Protein AF-A0A1X9XTE2-F1 (afdb_monomer_lite)

Sequence (82 aa):
REGNGLADTMSRYLIRRIEDNPAIVLRTHTQIVALEGNGHLERVQWRNDRTGDAEMHDIRHVFMMTGAVPNTGWLERCIVLD

Secondary structure (DSSP, 8-state):
----SGGGTS-HHHHHHHHT-TT-----SEEEEEEE-SSS--EEEEEETTT--EEEE--------S------GGGTTTS---

Foldseek 3Di:
DDDPDPVVPDDPVVVVVQVVDPVHDDDPQKAFDDFDDDPFTQKTWIARNVVRDIDIDGDGDDDDPPDDDDPCPVCPPVDDDD

Radius of gyration: 17.59 Å; chains: 1; bounding box: 41×28×43 Å

pLDDT: mean 88.17, std 13.12, range [40.44, 98.56]

Structure (mmCIF, N/CA/C/O backbone):
data_AF-A0A1X9XTE2-F1
#
_entry.id   AF-A0A1X9XTE2-F1
#
loop_
_atom_site.group_PDB
_atom_site.id
_atom_site.type_symbol
_atom_site.label_atom_id
_atom_site.label_alt_id
_atom_site.label_comp_id
_atom_site.label_asym_id
_atom_site.label_entity_id
_atom_site.label_seq_id
_atom_site.pdbx_PDB_ins_code
_atom_site.Cartn_x
_atom_site.Cartn_y
_atom_site.Cartn_z
_atom_site.occupancy
_atom_site.B_iso_or_equiv
_atom_site.auth_seq_id
_atom_site.auth_comp_id
_atom_site.auth_asym_id
_atom_site.auth_atom_id
_atom_site.pdbx_PDB_model_num
ATOM 1 N N . ARG A 1 1 ? 6.899 -19.974 -2.081 1.00 40.44 1 ARG A N 1
ATOM 2 C CA . ARG A 1 1 ? 7.654 -19.665 -0.845 1.00 40.44 1 ARG A CA 1
ATOM 3 C C . ARG A 1 1 ? 7.003 -18.428 -0.261 1.00 40.44 1 ARG A C 1
ATOM 5 O O . ARG A 1 1 ? 7.085 -17.385 -0.889 1.00 40.44 1 ARG A O 1
ATOM 12 N N . GLU A 1 2 ? 6.245 -18.586 0.817 1.00 44.88 2 GLU A N 1
ATOM 13 C CA . GLU A 1 2 ? 5.563 -17.482 1.495 1.00 44.88 2 GLU A CA 1
ATOM 14 C C . GLU A 1 2 ? 6.625 -16.591 2.142 1.00 44.88 2 GLU A C 1
ATOM 16 O O . GLU A 1 2 ? 7.374 -17.054 3.000 1.00 44.88 2 GLU A O 1
ATOM 21 N N . GLY A 1 3 ? 6.746 -15.350 1.667 1.00 47.19 3 GLY A N 1
ATOM 22 C CA . GLY A 1 3 ? 7.560 -14.345 2.336 1.00 47.19 3 GLY A CA 1
ATOM 23 C C . GLY A 1 3 ? 6.850 -13.921 3.619 1.00 47.19 3 GLY A C 1
ATOM 24 O O . GLY A 1 3 ? 5.680 -13.540 3.584 1.00 47.19 3 GLY A O 1
ATOM 25 N N . ASN A 1 4 ? 7.524 -14.029 4.757 1.00 56.72 4 ASN A N 1
ATOM 26 C CA . ASN A 1 4 ? 6.950 -13.857 6.089 1.00 56.72 4 ASN A CA 1
ATOM 27 C C . ASN A 1 4 ? 6.859 -12.373 6.512 1.00 56.72 4 ASN A C 1
ATOM 29 O O . ASN A 1 4 ? 6.622 -12.068 7.680 1.00 56.72 4 ASN A O 1
ATOM 33 N N . GLY A 1 5 ? 7.054 -11.439 5.574 1.00 66.25 5 GLY A N 1
ATOM 34 C CA . GLY A 1 5 ? 6.900 -9.999 5.775 1.00 66.25 5 GLY A CA 1
ATOM 35 C C . GLY A 1 5 ? 7.713 -9.164 4.783 1.00 66.25 5 GLY A C 1
ATOM 36 O O . GLY A 1 5 ? 8.394 -9.691 3.908 1.00 66.25 5 GLY A O 1
ATOM 37 N N . LEU A 1 6 ? 7.682 -7.837 4.958 1.00 73.88 6 LEU A N 1
ATOM 38 C CA . LEU A 1 6 ? 8.469 -6.883 4.154 1.00 73.88 6 LEU A CA 1
ATOM 39 C C . LEU A 1 6 ? 9.990 -7.156 4.210 1.00 73.88 6 LEU A C 1
ATOM 41 O O . LEU A 1 6 ? 10.725 -6.739 3.318 1.00 73.88 6 LEU A O 1
ATOM 45 N N . ALA A 1 7 ? 10.457 -7.869 5.243 1.00 68.88 7 ALA A N 1
ATOM 46 C CA . ALA A 1 7 ? 11.857 -8.231 5.476 1.00 68.88 7 ALA A CA 1
ATOM 47 C C . ALA A 1 7 ? 12.494 -9.086 4.375 1.00 68.88 7 ALA A C 1
ATOM 49 O O . ALA A 1 7 ? 13.713 -9.044 4.219 1.00 68.88 7 ALA A O 1
ATOM 50 N N . ASP A 1 8 ? 11.690 -9.813 3.601 1.00 70.44 8 ASP A N 1
ATOM 51 C CA . ASP A 1 8 ? 12.208 -10.724 2.579 1.00 70.44 8 ASP A CA 1
ATOM 52 C C . ASP A 1 8 ? 12.532 -10.017 1.256 1.00 70.44 8 ASP A C 1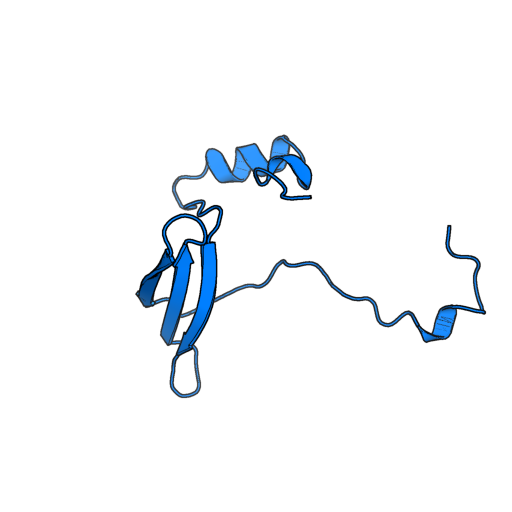
ATOM 54 O O . ASP A 1 8 ? 13.288 -10.543 0.441 1.00 70.44 8 ASP A O 1
ATOM 58 N N . THR A 1 9 ? 11.978 -8.821 1.033 1.00 73.94 9 THR A N 1
ATOM 59 C CA . THR A 1 9 ? 12.084 -8.105 -0.249 1.00 73.94 9 THR A CA 1
ATOM 60 C C . THR A 1 9 ? 12.587 -6.669 -0.121 1.00 73.94 9 THR A C 1
ATOM 62 O O . THR A 1 9 ? 12.948 -6.063 -1.129 1.00 73.94 9 THR A O 1
ATOM 65 N N . MET A 1 10 ? 12.629 -6.098 1.088 1.00 81.69 10 MET A N 1
ATOM 66 C CA . MET A 1 10 ? 13.024 -4.706 1.317 1.00 81.69 10 MET A CA 1
ATOM 67 C C . MET A 1 10 ? 14.243 -4.578 2.230 1.00 81.69 10 MET A C 1
ATOM 69 O O . MET A 1 10 ? 14.509 -5.408 3.098 1.00 81.69 10 MET A O 1
ATOM 73 N N . SER A 1 11 ? 14.984 -3.478 2.067 1.00 88.88 11 SER A N 1
ATOM 74 C CA . SER A 1 11 ? 16.086 -3.159 2.972 1.00 88.88 11 SER A CA 1
ATOM 75 C C . SER A 1 11 ? 15.566 -2.852 4.379 1.00 88.88 11 SER A C 1
ATOM 77 O O . SER A 1 11 ? 14.513 -2.231 4.557 1.00 88.88 11 SER A O 1
ATOM 79 N N . ARG A 1 12 ? 16.357 -3.207 5.400 1.00 86.44 12 ARG A N 1
ATOM 80 C CA . ARG A 1 12 ? 16.046 -2.887 6.806 1.00 86.44 12 ARG A CA 1
ATOM 81 C C . ARG A 1 12 ? 15.791 -1.395 7.039 1.00 86.44 12 ARG A C 1
ATOM 83 O O . ARG A 1 12 ? 14.976 -1.042 7.882 1.00 86.44 12 ARG A O 1
ATOM 90 N N . TYR A 1 13 ? 16.471 -0.526 6.290 1.00 90.94 13 TYR A N 1
ATOM 91 C CA . TYR A 1 13 ? 16.271 0.920 6.371 1.00 90.94 13 TYR A CA 1
ATOM 92 C C . TYR A 1 13 ? 14.836 1.327 6.004 1.00 90.94 13 TYR A C 1
ATOM 94 O O . TYR A 1 13 ? 14.215 2.095 6.735 1.00 90.94 13 TYR A O 1
ATOM 102 N N . LEU A 1 14 ? 14.290 0.801 4.901 1.00 90.56 14 LEU A N 1
ATOM 103 C CA . LEU A 1 14 ? 12.943 1.161 4.449 1.00 90.56 14 LEU A CA 1
ATOM 104 C C . LEU A 1 14 ? 11.852 0.576 5.347 1.00 90.56 14 LEU A C 1
ATOM 106 O O . LEU A 1 14 ? 10.874 1.261 5.627 1.00 90.56 14 LEU A O 1
ATOM 110 N N . ILE A 1 15 ? 12.044 -0.650 5.836 1.00 89.50 15 ILE A N 1
ATOM 111 C CA . ILE A 1 15 ? 11.116 -1.277 6.789 1.00 89.50 15 ILE A CA 1
ATOM 112 C C . ILE A 1 15 ? 10.996 -0.412 8.038 1.00 89.50 15 ILE A C 1
ATOM 114 O O . ILE A 1 15 ? 9.896 -0.034 8.427 1.00 89.50 15 ILE A O 1
ATOM 118 N N . ARG A 1 16 ? 12.133 0.020 8.591 1.00 90.94 16 ARG A N 1
ATOM 119 C CA . ARG A 1 16 ? 12.137 0.879 9.771 1.00 90.94 16 ARG A CA 1
ATOM 120 C C . ARG A 1 16 ? 11.454 2.227 9.535 1.00 90.94 16 ARG A C 1
ATOM 122 O O . ARG A 1 16 ? 10.756 2.725 10.405 1.00 90.94 16 ARG A O 1
ATOM 129 N N . A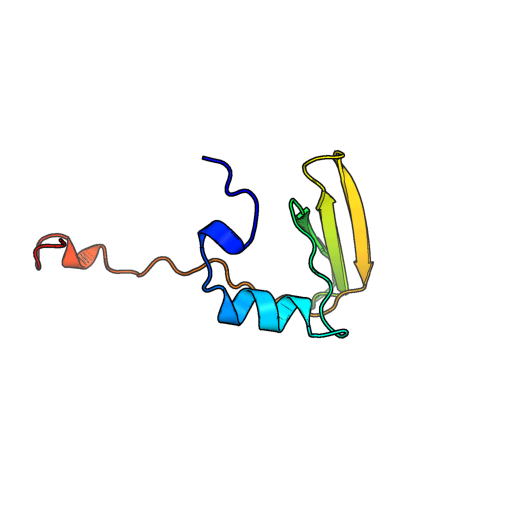RG A 1 17 ? 11.601 2.812 8.343 1.00 94.25 17 ARG A N 1
ATOM 130 C CA . ARG A 1 17 ? 10.897 4.054 7.971 1.00 94.25 17 ARG A CA 1
ATOM 131 C C . ARG A 1 17 ? 9.376 3.892 7.926 1.00 94.25 17 ARG A C 1
ATOM 133 O O . ARG A 1 17 ? 8.679 4.875 8.154 1.00 94.25 17 ARG A O 1
ATOM 140 N N . ILE A 1 18 ? 8.886 2.698 7.596 1.00 92.81 18 ILE A N 1
ATOM 141 C CA . ILE A 1 18 ? 7.458 2.366 7.622 1.00 92.81 18 ILE A CA 1
ATOM 142 C C . ILE A 1 18 ? 6.993 2.197 9.071 1.00 92.81 18 ILE A C 1
ATOM 144 O O . ILE A 1 18 ? 6.010 2.817 9.458 1.00 92.81 18 ILE A O 1
ATOM 148 N N . GLU A 1 19 ? 7.717 1.405 9.866 1.00 90.94 19 GLU A N 1
ATOM 149 C CA . GLU A 1 19 ? 7.366 1.091 11.260 1.00 90.94 19 GLU A CA 1
ATOM 150 C C . GLU A 1 19 ? 7.415 2.317 12.186 1.00 90.94 19 GLU A C 1
ATOM 152 O O . GLU A 1 19 ? 6.543 2.479 13.036 1.00 90.94 19 GLU A O 1
ATOM 157 N N . ASP A 1 20 ? 8.394 3.208 12.000 1.00 95.06 20 ASP A N 1
ATOM 158 C CA . ASP A 1 20 ? 8.588 4.392 12.848 1.00 95.06 20 ASP A CA 1
ATOM 159 C C . ASP A 1 20 ? 7.627 5.555 12.489 1.00 95.06 20 ASP A C 1
ATOM 161 O O . ASP A 1 20 ? 7.643 6.596 13.152 1.00 95.06 20 ASP A O 1
ATOM 165 N N . ASN A 1 21 ? 6.798 5.432 11.440 1.00 97.00 21 ASN A N 1
ATOM 166 C CA . ASN A 1 21 ? 5.896 6.500 10.999 1.00 97.00 21 ASN A CA 1
ATOM 167 C C . ASN A 1 21 ? 4.448 6.275 11.484 1.00 97.00 21 ASN A C 1
ATOM 169 O O . ASN A 1 21 ? 3.753 5.418 10.939 1.00 97.00 21 ASN A O 1
ATOM 173 N N . PRO A 1 22 ? 3.923 7.098 12.413 1.00 96.69 22 PRO A N 1
ATOM 174 C CA . PRO A 1 22 ? 2.586 6.906 12.982 1.00 96.69 22 PRO A CA 1
ATOM 175 C C . PRO A 1 22 ? 1.436 7.144 11.991 1.00 96.69 22 PRO A C 1
ATOM 177 O O . PRO A 1 22 ? 0.306 6.752 12.267 1.00 96.69 22 PRO A O 1
ATOM 180 N N . ALA A 1 23 ? 1.692 7.787 10.847 1.00 97.31 23 ALA A N 1
ATOM 181 C CA . ALA A 1 23 ? 0.690 7.965 9.797 1.00 97.31 23 ALA A CA 1
ATOM 182 C C . ALA A 1 23 ? 0.521 6.714 8.913 1.00 97.31 23 ALA A C 1
ATOM 184 O O . ALA A 1 23 ? -0.360 6.692 8.052 1.00 97.31 23 ALA A O 1
ATOM 185 N N . ILE A 1 24 ? 1.365 5.690 9.089 1.00 95.62 24 ILE A N 1
ATOM 186 C CA . ILE A 1 24 ? 1.326 4.453 8.313 1.00 95.62 24 ILE A CA 1
ATOM 187 C C . ILE A 1 24 ? 0.819 3.312 9.193 1.00 95.62 24 ILE A C 1
ATOM 189 O O . ILE A 1 24 ? 1.355 3.036 10.261 1.00 95.62 24 ILE A O 1
ATOM 193 N N . VAL A 1 25 ? -0.193 2.599 8.700 1.00 94.94 25 VAL A N 1
ATOM 194 C CA . VAL A 1 25 ? -0.665 1.347 9.298 1.00 94.94 25 VAL A CA 1
ATOM 195 C C . VAL A 1 25 ? -0.261 0.197 8.386 1.00 94.94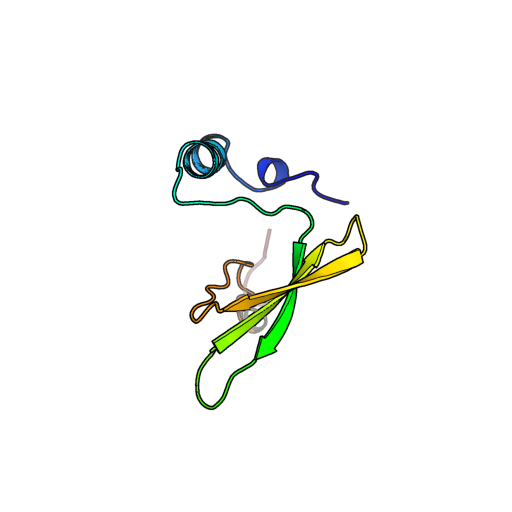 25 VAL A C 1
ATOM 197 O O . VAL A 1 25 ? -0.743 0.090 7.258 1.00 94.94 25 VAL A O 1
ATOM 200 N N . LEU A 1 26 ? 0.618 -0.679 8.874 1.00 92.44 26 LEU A N 1
ATOM 201 C CA . LEU A 1 26 ? 1.040 -1.867 8.138 1.00 92.44 26 LEU A CA 1
ATOM 202 C C . LEU A 1 26 ? 0.034 -3.010 8.334 1.00 92.44 26 LEU A C 1
ATOM 204 O O . LEU A 1 26 ? -0.159 -3.501 9.445 1.00 92.44 26 LEU A O 1
ATOM 208 N N . ARG A 1 27 ? -0.575 -3.466 7.236 1.00 92.69 27 ARG A N 1
ATOM 209 C CA . ARG A 1 27 ? -1.465 -4.636 7.192 1.00 92.69 27 ARG A CA 1
ATOM 210 C C . ARG A 1 27 ? -0.777 -5.756 6.407 1.00 92.69 27 ARG A C 1
ATOM 212 O O . ARG A 1 27 ? -0.737 -5.716 5.181 1.00 92.69 27 ARG A O 1
ATOM 219 N N . THR A 1 28 ? -0.205 -6.742 7.096 1.00 91.12 28 THR A N 1
ATOM 220 C CA . THR A 1 28 ? 0.346 -7.946 6.445 1.00 91.12 28 THR A CA 1
ATOM 221 C C . THR A 1 28 ? -0.756 -8.977 6.194 1.00 91.12 28 THR A C 1
ATOM 223 O O . THR A 1 28 ? -1.832 -8.898 6.788 1.00 91.12 28 THR A O 1
ATOM 226 N N . HIS A 1 29 ? -0.513 -9.927 5.282 1.00 92.25 29 HIS A N 1
ATOM 227 C CA . HIS A 1 29 ? -1.478 -10.979 4.913 1.00 92.25 29 HIS A CA 1
ATOM 228 C C . HIS A 1 29 ? -2.870 -10.437 4.558 1.00 92.25 29 HIS A C 1
ATOM 230 O O . HIS A 1 29 ? -3.880 -11.042 4.896 1.00 92.25 29 HIS A O 1
ATOM 236 N N . THR A 1 30 ? -2.925 -9.259 3.943 1.00 94.88 30 THR A N 1
ATOM 237 C CA . THR A 1 30 ? -4.167 -8.571 3.599 1.00 94.88 30 THR A CA 1
ATOM 238 C C . THR A 1 30 ? -4.163 -8.287 2.104 1.00 94.88 30 THR A C 1
ATOM 240 O O . THR A 1 30 ? -3.182 -7.760 1.580 1.00 94.88 30 THR A O 1
ATOM 243 N N . GLN A 1 31 ? -5.249 -8.635 1.418 1.00 96.19 31 GLN A N 1
ATOM 244 C CA . GLN A 1 31 ? -5.414 -8.447 -0.024 1.00 96.19 31 GLN A CA 1
ATOM 245 C C . GLN A 1 31 ? -6.617 -7.561 -0.307 1.00 96.19 31 GLN A C 1
ATOM 247 O O . GLN A 1 31 ? -7.685 -7.787 0.254 1.00 96.19 31 GLN A O 1
ATOM 252 N N . ILE A 1 32 ? -6.474 -6.590 -1.210 1.00 97.25 32 ILE A N 1
ATOM 253 C CA . ILE A 1 32 ? -7.627 -5.871 -1.763 1.00 97.25 32 ILE A CA 1
ATOM 254 C C . ILE A 1 32 ? -8.401 -6.839 -2.662 1.00 97.25 32 ILE A C 1
ATOM 256 O O . ILE A 1 32 ? -7.824 -7.433 -3.570 1.00 97.25 32 ILE A O 1
ATOM 260 N N . VAL A 1 33 ? -9.698 -6.994 -2.401 1.00 98.06 33 VAL A N 1
ATOM 261 C CA . VAL A 1 33 ? -10.583 -7.940 -3.101 1.00 98.06 33 VAL A CA 1
ATOM 262 C C . VAL A 1 33 ? -11.697 -7.253 -3.887 1.00 98.06 33 VAL A C 1
ATOM 264 O O . VAL A 1 33 ? -12.229 -7.856 -4.814 1.00 98.06 33 VAL A O 1
ATOM 267 N N . ALA A 1 34 ? -12.024 -5.999 -3.567 1.00 98.06 34 ALA A N 1
ATOM 268 C CA . ALA A 1 34 ? -12.955 -5.195 -4.352 1.00 98.06 34 ALA A CA 1
ATOM 269 C C . ALA A 1 34 ? -12.614 -3.701 -4.276 1.00 98.06 34 ALA A C 1
ATOM 271 O O . ALA A 1 34 ? -12.068 -3.214 -3.282 1.00 98.06 34 ALA A O 1
ATOM 272 N N . LEU A 1 35 ? -12.963 -2.982 -5.341 1.00 98.19 35 LEU A N 1
ATOM 273 C CA . LEU A 1 35 ? -12.904 -1.527 -5.451 1.00 98.19 35 LEU A CA 1
ATOM 274 C C . LEU A 1 35 ? -14.288 -1.045 -5.889 1.00 98.19 35 LEU A C 1
ATOM 276 O O . LEU A 1 35 ? -14.818 -1.538 -6.883 1.00 98.19 35 LEU A O 1
ATOM 280 N N . GLU A 1 36 ? -14.864 -0.094 -5.161 1.00 98.38 36 GLU A N 1
ATOM 281 C CA . GLU A 1 36 ? -16.219 0.403 -5.400 1.00 98.38 36 GLU A CA 1
ATOM 282 C C . GLU A 1 36 ? -16.244 1.925 -5.554 1.00 98.38 36 GLU A C 1
ATOM 284 O O . GLU A 1 36 ? -15.515 2.654 -4.876 1.00 98.38 36 GLU A O 1
ATOM 289 N N . GLY A 1 37 ? -17.134 2.404 -6.420 1.00 97.56 37 GLY A N 1
ATOM 290 C CA . GLY A 1 37 ? -17.452 3.820 -6.576 1.00 97.56 37 GLY A CA 1
ATOM 291 C C . GLY A 1 37 ? -18.114 4.125 -7.917 1.00 97.56 37 GLY A C 1
ATOM 292 O O . GLY A 1 37 ? -18.259 3.242 -8.768 1.00 97.56 37 GLY A O 1
ATOM 293 N N . ASN A 1 38 ? -18.539 5.375 -8.102 1.00 97.75 38 ASN A N 1
ATOM 294 C CA . ASN A 1 38 ? -19.216 5.823 -9.316 1.00 97.75 38 ASN A CA 1
ATOM 295 C C . ASN A 1 38 ? -18.420 6.944 -10.004 1.00 97.75 38 ASN A C 1
ATOM 297 O O . ASN A 1 38 ? -18.409 8.097 -9.570 1.00 97.75 38 ASN A O 1
ATOM 301 N N . GLY A 1 39 ? -17.695 6.594 -11.069 1.00 97.00 39 GLY A N 1
ATOM 302 C CA . GLY A 1 39 ? -16.810 7.514 -11.801 1.00 97.00 39 GLY A CA 1
ATOM 303 C C . GLY A 1 39 ? -15.494 7.858 -11.084 1.00 97.00 39 GLY A C 1
ATOM 304 O O . GLY A 1 39 ? -14.594 8.417 -11.704 1.00 97.00 39 GLY A O 1
ATOM 305 N N . HIS A 1 40 ? -15.354 7.494 -9.809 1.00 97.50 40 HIS A N 1
ATOM 306 C CA . HIS A 1 40 ? -14.128 7.586 -9.016 1.00 97.50 40 HIS A CA 1
ATOM 307 C C . HIS A 1 40 ? -14.152 6.536 -7.896 1.00 97.50 40 HIS A C 1
ATOM 309 O O . HIS A 1 40 ? -15.196 5.938 -7.642 1.00 97.50 40 HIS A O 1
ATOM 315 N N . LEU A 1 41 ? -13.008 6.288 -7.251 1.00 98.50 41 LEU A N 1
ATOM 316 C CA . LEU A 1 41 ? -12.922 5.352 -6.128 1.00 98.50 41 LEU A CA 1
ATOM 317 C C . LEU A 1 41 ? -13.537 5.975 -4.868 1.00 98.50 41 LEU A C 1
ATOM 319 O O . LEU A 1 41 ? -13.165 7.080 -4.472 1.00 98.50 41 LEU A O 1
ATOM 323 N N . GLU A 1 42 ? -14.433 5.238 -4.222 1.00 98.56 42 GLU A N 1
ATOM 324 C CA . GLU A 1 42 ? -15.095 5.650 -2.981 1.00 98.56 42 GLU A CA 1
ATOM 325 C C . GLU A 1 42 ? -14.762 4.704 -1.827 1.00 98.56 42 GLU A C 1
ATOM 327 O O . GLU A 1 42 ? -14.538 5.163 -0.705 1.00 98.56 42 GLU A O 1
ATOM 332 N N . ARG A 1 43 ? -14.724 3.392 -2.100 1.00 98.50 43 ARG A N 1
ATOM 333 C CA . ARG A 1 43 ? -14.537 2.344 -1.092 1.00 98.50 43 ARG A CA 1
ATOM 334 C C . ARG A 1 43 ? -13.617 1.235 -1.580 1.00 98.50 43 ARG A C 1
ATOM 336 O O . ARG A 1 43 ? -13.593 0.885 -2.760 1.00 98.50 43 ARG A O 1
ATOM 343 N N . VAL A 1 44 ? -12.886 0.649 -0.640 1.00 98.44 44 VAL A N 1
ATOM 344 C CA . VAL A 1 44 ? -12.006 -0.501 -0.861 1.00 98.44 44 VAL A CA 1
ATOM 345 C C . VAL A 1 44 ? -12.434 -1.613 0.081 1.00 98.44 44 VAL A C 1
ATOM 347 O O . VAL A 1 44 ? -12.601 -1.378 1.277 1.00 98.44 44 VAL A O 1
ATOM 350 N N . GLN A 1 45 ? -12.580 -2.825 -0.447 1.00 98.44 45 GLN A N 1
ATOM 351 C CA . GLN A 1 45 ? -12.712 -4.021 0.371 1.00 98.44 45 GLN A CA 1
ATOM 352 C C . GLN A 1 45 ? -11.385 -4.768 0.381 1.00 98.44 45 GLN A C 1
ATOM 354 O O . GLN A 1 45 ? -10.820 -5.050 -0.681 1.00 98.44 45 GLN A O 1
ATOM 359 N N . TRP A 1 46 ? -10.908 -5.138 1.564 1.00 97.94 46 TRP A N 1
ATOM 360 C CA . TRP A 1 46 ? -9.796 -6.069 1.701 1.00 97.94 46 TRP A CA 1
ATOM 361 C C . TRP A 1 46 ? -10.182 -7.277 2.537 1.00 97.94 46 TRP A C 1
ATOM 363 O O . TRP A 1 46 ? -11.115 -7.224 3.335 1.00 97.94 46 TRP A O 1
ATOM 373 N N . ARG A 1 47 ? -9.437 -8.363 2.357 1.00 98.12 47 ARG A N 1
ATOM 374 C CA . ARG A 1 47 ? -9.566 -9.603 3.111 1.00 98.12 47 ARG A CA 1
ATOM 375 C C . ARG A 1 47 ? -8.244 -9.938 3.786 1.00 98.12 47 ARG A C 1
ATOM 377 O O . ARG A 1 47 ? -7.197 -9.847 3.148 1.00 98.12 47 ARG A O 1
ATOM 384 N N . ASN A 1 48 ? -8.290 -10.349 5.048 1.00 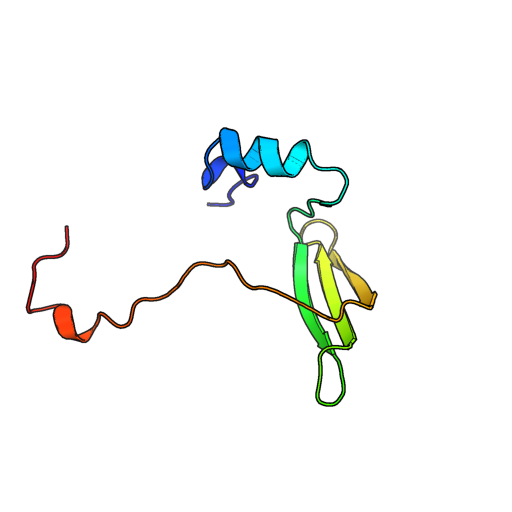96.62 48 ASN A N 1
ATOM 385 C CA . ASN A 1 48 ? -7.152 -10.959 5.723 1.00 96.62 48 ASN A CA 1
ATOM 386 C C . ASN A 1 48 ? -7.066 -12.441 5.329 1.00 96.62 48 ASN A C 1
ATOM 388 O O . ASN A 1 48 ? -7.989 -13.205 5.586 1.00 96.62 48 ASN A O 1
ATOM 392 N N . ASP A 1 49 ? -5.966 -12.872 4.720 1.00 93.19 49 ASP A N 1
ATOM 393 C CA . ASP A 1 49 ? -5.814 -14.246 4.226 1.00 93.19 49 ASP A CA 1
ATOM 394 C C . ASP A 1 49 ? -5.597 -15.275 5.344 1.00 93.19 49 ASP A C 1
ATOM 396 O O . ASP A 1 49 ? -5.775 -16.469 5.116 1.00 93.19 49 ASP A O 1
ATOM 400 N N . ARG A 1 50 ? -5.218 -14.844 6.555 1.00 93.62 50 ARG A N 1
ATOM 401 C CA . ARG A 1 50 ? -5.068 -15.749 7.705 1.00 93.62 50 ARG A CA 1
ATOM 402 C C . ARG A 1 50 ? -6.394 -16.029 8.399 1.00 93.62 50 ARG A C 1
ATOM 404 O O . ARG A 1 50 ? -6.600 -17.151 8.850 1.00 93.62 50 ARG A O 1
ATOM 411 N N . THR A 1 51 ? -7.258 -15.023 8.529 1.00 94.81 51 THR A N 1
ATOM 412 C CA . THR A 1 51 ? -8.547 -15.165 9.232 1.00 94.81 51 THR A CA 1
ATOM 413 C C . THR A 1 51 ? -9.722 -15.383 8.282 1.00 94.81 51 THR A C 1
ATOM 415 O O . THR A 1 51 ? -10.725 -15.964 8.675 1.00 94.81 51 THR A O 1
ATOM 418 N N . GLY A 1 52 ? -9.593 -14.959 7.023 1.00 95.38 52 GLY A N 1
ATOM 419 C CA . GLY A 1 52 ? -10.671 -14.946 6.036 1.00 95.38 52 GLY A CA 1
ATOM 420 C C . GLY A 1 52 ? -11.590 -13.725 6.137 1.00 95.38 52 GLY A C 1
ATOM 421 O O . GLY A 1 52 ? -12.4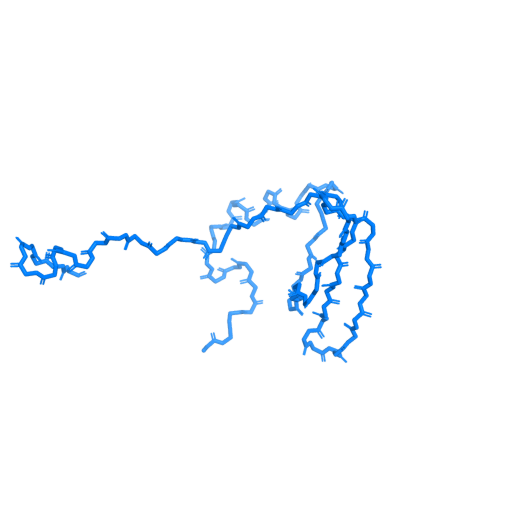42 -13.551 5.266 1.00 95.38 52 GLY A O 1
ATOM 422 N N . ASP A 1 53 ? -11.413 -12.868 7.148 1.00 97.00 53 ASP A N 1
ATOM 423 C CA . ASP A 1 53 ? -12.286 -11.718 7.388 1.00 97.00 53 ASP A CA 1
ATOM 424 C C . ASP A 1 53 ? -12.144 -10.677 6.283 1.00 97.00 53 ASP A C 1
ATOM 426 O O . ASP A 1 53 ? -11.028 -10.330 5.884 1.00 97.00 53 ASP A O 1
ATOM 430 N N . ALA A 1 54 ? -13.278 -10.155 5.816 1.00 97.31 54 ALA A N 1
ATOM 431 C CA . ALA A 1 54 ? -13.332 -9.088 4.830 1.00 97.31 54 ALA A CA 1
ATOM 432 C C . ALA A 1 54 ? -13.939 -7.819 5.434 1.00 97.31 54 ALA A C 1
ATOM 434 O O . ALA A 1 54 ? -14.999 -7.858 6.056 1.00 97.31 54 ALA A O 1
ATOM 435 N N . GLU A 1 55 ? -13.285 -6.686 5.202 1.00 97.81 55 GLU A N 1
ATOM 436 C CA . GLU A 1 55 ? -13.693 -5.377 5.707 1.00 97.81 55 GLU A CA 1
ATOM 437 C C . GLU A 1 55 ? -13.772 -4.376 4.555 1.00 97.81 55 GLU A C 1
ATOM 439 O O . GLU A 1 55 ? -12.965 -4.426 3.624 1.00 97.81 55 GLU A O 1
ATOM 444 N N . MET A 1 56 ? -14.726 -3.450 4.636 1.00 98.25 56 MET A N 1
ATOM 445 C CA . MET A 1 56 ? -14.905 -2.366 3.673 1.00 98.25 56 MET A CA 1
ATOM 446 C C . MET A 1 56 ? -14.571 -1.026 4.326 1.00 98.25 56 MET A C 1
ATOM 448 O O . MET A 1 56 ? -15.023 -0.752 5.436 1.00 98.25 56 MET A O 1
ATOM 452 N N . HIS A 1 57 ? -13.798 -0.199 3.624 1.00 98.12 57 HIS A N 1
ATOM 453 C CA . HIS A 1 57 ? -13.286 1.077 4.122 1.00 98.12 57 HIS A CA 1
ATOM 454 C C . HIS A 1 57 ? -13.498 2.202 3.107 1.00 98.12 57 HIS A C 1
ATOM 456 O O . HIS A 1 57 ? -13.284 2.007 1.909 1.00 98.12 57 HIS A O 1
ATOM 462 N N . ASP A 1 58 ? -13.859 3.391 3.598 1.00 98.31 58 ASP A N 1
ATOM 463 C CA . ASP A 1 58 ? -14.030 4.614 2.801 1.00 98.31 58 ASP A CA 1
ATOM 464 C C . ASP A 1 58 ? -12.664 5.201 2.408 1.00 98.31 58 ASP A C 1
ATOM 466 O O . ASP A 1 58 ? -12.131 6.117 3.040 1.00 98.31 58 ASP A O 1
ATOM 470 N N . ILE A 1 59 ? -12.063 4.642 1.358 1.00 98.00 59 ILE A N 1
ATOM 471 C CA . ILE A 1 59 ? -10.749 5.025 0.837 1.00 98.00 59 ILE A CA 1
ATOM 472 C C . ILE A 1 59 ? -10.907 5.486 -0.607 1.00 98.00 59 ILE A C 1
ATOM 474 O O . ILE A 1 59 ? -11.325 4.722 -1.469 1.00 98.00 59 ILE A O 1
ATOM 478 N N . ARG A 1 60 ? -10.499 6.730 -0.879 1.00 98.00 60 ARG A N 1
ATOM 479 C CA . ARG A 1 60 ? -10.664 7.375 -2.195 1.00 98.00 60 ARG A CA 1
ATOM 480 C C . ARG A 1 60 ? -9.445 7.274 -3.112 1.00 98.00 60 ARG A C 1
ATOM 482 O O . ARG A 1 60 ? -9.523 7.632 -4.28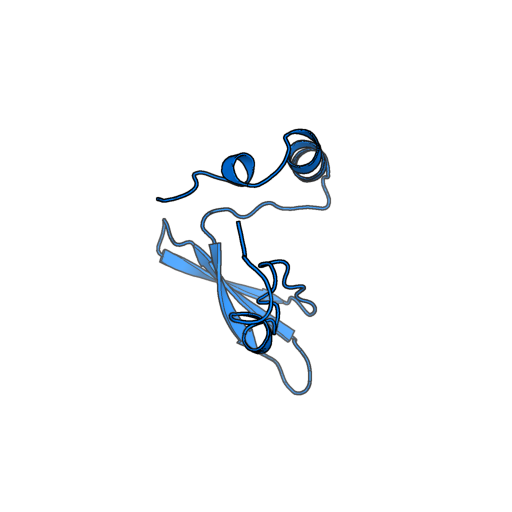4 1.00 98.00 60 ARG A O 1
ATOM 489 N N . HIS A 1 61 ? -8.311 6.800 -2.595 1.00 97.75 61 HIS A N 1
ATOM 490 C CA . HIS A 1 61 ? -7.054 6.717 -3.341 1.00 97.75 61 HIS A CA 1
ATOM 491 C C . HIS A 1 61 ? -6.299 5.430 -3.016 1.00 97.75 61 HIS A C 1
ATOM 493 O O . HIS A 1 61 ? -6.057 5.123 -1.851 1.00 97.75 61 HIS A O 1
ATOM 499 N N . VAL A 1 62 ? -5.885 4.712 -4.061 1.00 97.00 62 VAL A N 1
ATOM 500 C CA . VAL A 1 62 ? -5.044 3.514 -3.969 1.00 97.00 62 VAL A CA 1
ATOM 501 C C . VAL A 1 62 ? -3.869 3.680 -4.921 1.00 97.00 62 VAL A C 1
ATOM 503 O O . VAL A 1 62 ? -4.049 4.016 -6.090 1.00 97.00 62 VAL A O 1
ATOM 506 N N . PHE A 1 63 ? -2.666 3.423 -4.417 1.00 96.44 63 PHE A N 1
ATOM 507 C CA . PHE A 1 63 ? -1.440 3.410 -5.205 1.00 96.44 63 PHE A CA 1
ATOM 508 C C . PHE A 1 63 ? -0.893 1.984 -5.236 1.00 96.44 63 PHE A C 1
ATOM 510 O O . PHE A 1 63 ? -0.689 1.375 -4.187 1.00 96.44 63 PHE A O 1
ATOM 517 N N . MET A 1 64 ? -0.655 1.445 -6.432 1.00 91.31 64 MET A N 1
ATOM 518 C CA . MET A 1 64 ? -0.103 0.101 -6.605 1.00 91.31 64 MET A CA 1
ATOM 519 C C . MET A 1 64 ? 1.415 0.170 -6.768 1.00 91.31 64 MET A C 1
ATOM 521 O O . MET A 1 64 ? 1.920 0.811 -7.686 1.00 91.31 64 MET A O 1
ATOM 525 N N . MET A 1 65 ? 2.139 -0.517 -5.885 1.00 88.12 65 MET A N 1
ATOM 526 C CA . MET A 1 65 ? 3.603 -0.630 -5.910 1.00 88.12 65 MET A CA 1
ATOM 527 C C . MET A 1 65 ? 4.035 -2.103 -5.982 1.00 88.12 65 MET A C 1
ATOM 529 O O . MET A 1 65 ? 4.892 -2.555 -5.232 1.00 88.12 65 MET A O 1
ATOM 533 N N . THR A 1 66 ? 3.412 -2.881 -6.870 1.00 85.44 66 THR A N 1
ATOM 534 C CA . THR A 1 66 ? 3.614 -4.339 -7.001 1.00 85.44 66 THR A CA 1
ATOM 535 C C . THR A 1 66 ? 4.706 -4.720 -8.008 1.00 85.44 66 THR A C 1
ATOM 537 O O . THR A 1 66 ? 4.755 -5.855 -8.473 1.00 85.44 66 THR A O 1
ATOM 540 N N . GLY A 1 67 ? 5.575 -3.773 -8.368 1.00 85.25 67 GLY A N 1
ATOM 541 C CA . GLY A 1 67 ? 6.531 -3.924 -9.464 1.00 85.25 67 GLY A CA 1
ATOM 542 C C . GLY A 1 67 ? 5.905 -3.674 -10.838 1.00 85.25 67 GLY A C 1
ATOM 543 O O . GLY A 1 67 ? 4.745 -3.277 -10.954 1.00 85.25 67 GLY A O 1
ATOM 544 N N . ALA A 1 68 ? 6.699 -3.879 -11.884 1.00 86.00 68 ALA A N 1
ATOM 545 C CA . ALA A 1 68 ? 6.296 -3.694 -13.272 1.00 86.00 68 ALA A CA 1
ATOM 546 C C . ALA A 1 68 ? 6.781 -4.873 -14.118 1.00 86.00 68 ALA A C 1
ATOM 548 O O . ALA A 1 68 ? 7.830 -5.451 -13.835 1.00 86.00 68 ALA A O 1
ATOM 549 N N . VAL A 1 69 ? 6.036 -5.196 -15.175 1.00 86.88 69 VAL A N 1
ATOM 550 C CA . VAL A 1 69 ? 6.479 -6.136 -16.209 1.00 86.88 69 VAL A CA 1
ATOM 551 C C . VAL A 1 69 ? 7.007 -5.304 -17.380 1.00 86.88 69 VAL A C 1
ATOM 553 O O . VAL A 1 69 ? 6.207 -4.676 -18.078 1.00 86.88 69 VAL A O 1
ATOM 556 N N . PRO A 1 70 ? 8.334 -5.217 -17.580 1.00 84.69 70 PRO A N 1
ATOM 557 C CA . PRO A 1 70 ? 8.887 -4.446 -18.683 1.00 84.69 70 PRO A CA 1
ATOM 558 C C . PRO A 1 70 ? 8.519 -5.101 -20.022 1.00 84.69 70 PRO A C 1
ATOM 560 O O . PRO A 1 70 ? 8.579 -6.320 -20.168 1.00 84.69 70 PRO A O 1
ATOM 563 N N . ASN A 1 71 ? 8.150 -4.297 -21.026 1.00 85.44 71 ASN A N 1
ATOM 564 C CA . ASN A 1 71 ? 7.797 -4.793 -22.362 1.00 85.44 71 ASN A CA 1
ATOM 565 C C . ASN A 1 71 ? 9.054 -5.087 -23.204 1.00 85.44 71 ASN A C 1
ATOM 567 O O . ASN A 1 71 ? 9.299 -4.463 -24.237 1.00 85.44 71 ASN A O 1
ATOM 571 N N . THR A 1 72 ? 9.897 -5.996 -22.721 1.00 88.25 72 THR A N 1
ATOM 572 C CA . THR A 1 72 ? 11.198 -6.341 -23.318 1.00 88.25 72 THR A CA 1
ATOM 573 C C . THR A 1 72 ? 11.170 -7.647 -24.104 1.00 88.25 72 THR A C 1
ATOM 575 O O . THR A 1 72 ? 12.220 -8.102 -24.543 1.00 88.25 72 THR A O 1
ATOM 578 N N . GLY A 1 73 ? 9.993 -8.234 -24.353 1.00 84.62 73 GLY A N 1
ATOM 579 C CA . GLY A 1 73 ? 9.876 -9.492 -25.108 1.00 84.62 73 GLY A CA 1
ATOM 580 C C . GLY A 1 73 ? 10.479 -9.423 -26.519 1.00 84.62 73 GLY A C 1
ATOM 581 O O . GLY A 1 73 ? 11.004 -10.401 -27.036 1.00 84.62 73 GLY A O 1
ATOM 582 N N . TRP A 1 74 ? 10.507 -8.238 -27.134 1.00 84.75 74 TRP A N 1
ATOM 583 C CA . TRP A 1 74 ? 11.143 -8.030 -28.440 1.00 84.75 74 TRP A CA 1
ATOM 584 C C . TRP A 1 74 ? 12.678 -8.174 -28.420 1.00 84.75 74 TRP A C 1
ATOM 586 O O . TRP A 1 74 ? 13.285 -8.347 -29.476 1.00 84.75 74 TRP A O 1
ATOM 596 N N . LEU A 1 75 ? 13.309 -8.116 -27.242 1.00 85.56 75 LEU A N 1
ATOM 597 C CA . LEU A 1 75 ? 14.762 -8.205 -27.063 1.00 85.56 75 LEU A CA 1
ATOM 598 C C . LEU A 1 75 ? 15.268 -9.628 -26.812 1.00 85.56 75 LEU A C 1
ATOM 600 O O . LEU A 1 75 ? 16.480 -9.823 -26.844 1.00 85.56 75 LEU A O 1
ATOM 604 N N . GLU A 1 76 ? 14.383 -10.616 -26.631 1.00 76.06 76 GLU A N 1
ATOM 605 C CA . GLU A 1 76 ? 14.720 -11.998 -26.228 1.00 76.06 76 GLU A CA 1
ATOM 606 C C . GLU A 1 76 ? 15.745 -12.712 -27.132 1.00 76.06 76 GLU A C 1
ATOM 608 O O . GLU A 1 76 ? 16.292 -13.744 -26.759 1.00 76.06 76 GLU A O 1
ATOM 613 N N . ARG A 1 77 ? 16.027 -12.180 -28.329 1.00 71.06 77 ARG A N 1
ATOM 614 C CA . ARG A 1 77 ? 17.027 -12.717 -29.272 1.00 71.06 77 ARG A CA 1
ATOM 615 C C . ARG A 1 77 ? 18.058 -11.690 -29.745 1.00 71.06 77 ARG A C 1
ATOM 617 O O . ARG A 1 77 ? 18.883 -12.003 -30.597 1.00 71.06 77 ARG A O 1
ATOM 624 N N . CYS A 1 78 ? 17.996 -10.471 -29.217 1.00 77.88 78 CYS A N 1
ATOM 625 C CA . CYS A 1 78 ? 18.873 -9.363 -29.598 1.00 77.88 78 CYS A CA 1
ATOM 626 C C . CYS A 1 78 ? 19.999 -9.146 -28.582 1.00 77.88 78 CYS A C 1
ATOM 628 O O . CYS A 1 78 ? 21.022 -8.557 -28.919 1.00 77.88 78 CYS A O 1
ATOM 630 N N . ILE A 1 79 ? 19.814 -9.618 -27.350 1.00 77.75 79 ILE A N 1
ATOM 631 C CA . ILE A 1 79 ? 20.766 -9.479 -26.251 1.00 77.75 79 ILE A CA 1
ATOM 632 C C . ILE A 1 79 ? 20.688 -10.713 -25.360 1.00 77.75 79 ILE A C 1
ATOM 634 O O . ILE A 1 79 ? 19.607 -11.238 -25.103 1.00 77.75 79 ILE A O 1
ATOM 638 N N . VAL A 1 80 ? 21.852 -11.173 -24.904 1.00 73.88 80 VAL A N 1
ATOM 639 C CA . VAL A 1 80 ? 21.937 -12.198 -23.862 1.00 73.88 80 VAL A CA 1
ATOM 640 C C . VAL A 1 80 ? 21.453 -11.560 -22.562 1.00 73.88 80 VAL A C 1
ATOM 642 O O . VAL A 1 80 ? 21.976 -10.522 -22.164 1.00 73.88 80 VAL A O 1
ATOM 645 N N . LEU A 1 81 ? 20.435 -12.157 -21.948 1.00 67.50 81 LEU A N 1
ATOM 646 C CA . LEU A 1 81 ? 19.982 -11.822 -20.600 1.00 67.50 81 LEU A CA 1
ATOM 647 C C . LEU A 1 81 ? 20.705 -12.774 -19.634 1.00 67.50 81 LEU A C 1
ATOM 649 O O . LEU A 1 81 ? 20.712 -13.982 -19.891 1.00 67.50 81 LEU A O 1
ATOM 653 N N . ASP A 1 82 ? 21.363 -12.233 -18.607 1.00 58.25 82 ASP A N 1
ATOM 654 C CA . ASP A 1 82 ? 22.087 -12.974 -17.564 1.00 58.25 82 ASP A CA 1
ATOM 655 C C . ASP A 1 82 ? 21.215 -13.311 -16.341 1.00 58.25 82 ASP A C 1
ATOM 657 O O . ASP A 1 82 ? 20.222 -12.593 -16.073 1.00 58.25 82 ASP A O 1
#